Protein AF-A0A671E8W6-F1 (afdb_monomer)

Solvent-accessible surface area (backbone atoms only — not comparable to full-atom values): 4432 Å² total; per-residue (Å²): 137,54,72,69,59,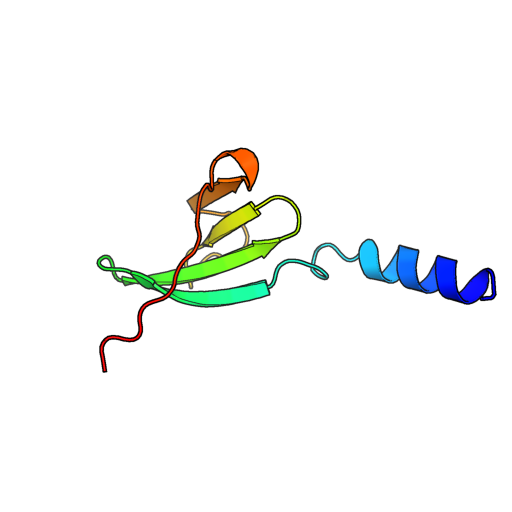57,54,51,52,52,56,54,62,64,38,98,70,54,55,58,49,75,38,86,42,74,56,101,91,46,72,31,25,39,33,37,40,96,66,27,42,29,35,20,44,75,92,40,82,89,56,65,78,44,77,44,46,54,92,79,58,87,78,89,85,86,80,86,86,123

Sequence (70 aa):
MDETEMEYLKVAQDLEMYGVNYFAIQNKKGTELLGVDALGLHIYDPENRLTPKISFPWNEIRNISYSDIG

InterPro domains:
  IPR000299 FERM domain [PS50057] (1-70)
  IPR011174 Ezrin/radixin/moesin [PTHR23281] (2-68)
  IPR011993 PH-like domain superfamily [G3DSA:2.30.29.30] (18-69)
  IPR018980 FERM, C-terminal PH-like domain [PF09380] (27-68)

pLDDT: mean 74.59, std 13.53, range [47.44, 90.88]

Nearest PDB structures (foldseek):
  4zrk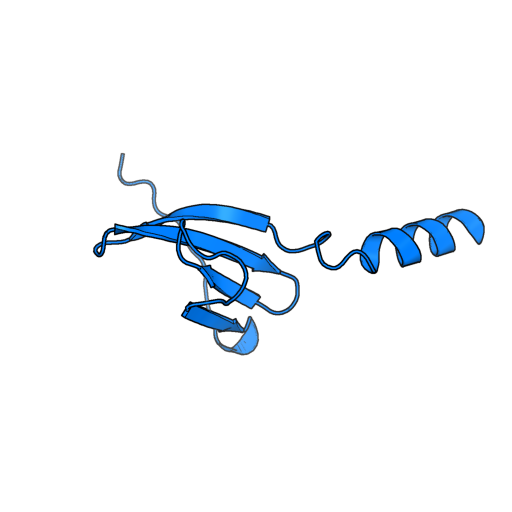-assembly3_C  TM=7.461E-01  e=1.418E-07  Mus musculus
  8ciu-assembly1_A  TM=7.959E-01  e=1.957E-06  Homo sapiens
  8cit-assembly3_C  TM=7.798E-01  e=2.081E-06  Homo sapiens
  8cit-assembly1_A  TM=7.939E-01  e=2.499E-06  Homo sapiens
  4yl8-assembly1_A  TM=7.804E-01  e=3.190E-06  Mus musculus

Radius of gyration: 15.78 Å; Cα contacts (8 Å, |Δi|>4): 84; chains: 1; bounding box: 32×28×41 Å

Structure (mmCIF, N/CA/C/O backbone):
data_AF-A0A671E8W6-F1
#
_entry.id   AF-A0A671E8W6-F1
#
loop_
_atom_site.group_PDB
_atom_site.id
_atom_site.type_symbol
_atom_site.label_atom_id
_atom_site.label_alt_id
_atom_site.label_comp_id
_atom_site.label_asym_id
_atom_site.label_entity_id
_atom_site.label_seq_id
_atom_site.pdbx_PDB_ins_code
_atom_site.Cartn_x
_atom_site.Cartn_y
_atom_site.Cartn_z
_atom_site.occupancy
_atom_site.B_iso_or_equiv
_atom_site.auth_seq_id
_atom_site.auth_comp_id
_atom_site.auth_asym_id
_atom_site.auth_atom_id
_atom_site.pdbx_PDB_model_num
ATOM 1 N N . MET A 1 1 ? 17.245 -16.101 -26.121 1.00 51.94 1 MET A N 1
ATOM 2 C CA . MET A 1 1 ? 16.624 -15.031 -25.320 1.00 51.94 1 MET A CA 1
ATOM 3 C C . MET A 1 1 ? 16.958 -13.776 -26.064 1.00 51.94 1 MET A C 1
ATOM 5 O O . MET A 1 1 ? 18.000 -13.166 -25.845 1.00 51.94 1 MET A O 1
ATOM 9 N N . ASP A 1 2 ? 16.160 -13.579 -27.096 1.00 55.00 2 ASP A N 1
ATOM 10 C CA . ASP A 1 2 ? 16.410 -12.649 -28.179 1.00 55.00 2 ASP A CA 1
ATOM 11 C C . ASP A 1 2 ? 16.179 -11.229 -27.664 1.00 55.00 2 ASP A C 1
ATOM 13 O O . ASP A 1 2 ? 15.331 -11.000 -26.802 1.00 55.00 2 ASP A O 1
ATOM 17 N N . GLU A 1 3 ? 16.942 -10.265 -28.173 1.00 62.47 3 GLU A N 1
ATOM 18 C CA . GLU A 1 3 ? 16.858 -8.848 -27.784 1.00 62.47 3 GLU A CA 1
ATOM 19 C C . GLU A 1 3 ? 15.411 -8.315 -27.821 1.00 62.47 3 GLU A C 1
ATOM 21 O O . GLU A 1 3 ? 15.007 -7.539 -26.956 1.00 62.47 3 GLU A O 1
ATOM 26 N N . THR A 1 4 ? 14.582 -8.857 -28.717 1.00 62.91 4 THR A N 1
ATOM 27 C CA . THR A 1 4 ? 13.147 -8.572 -28.844 1.00 62.91 4 THR A CA 1
ATOM 28 C C . THR A 1 4 ? 12.312 -8.968 -27.615 1.00 62.91 4 THR A C 1
ATOM 30 O O . THR A 1 4 ? 11.355 -8.274 -27.275 1.00 62.91 4 THR A O 1
ATOM 33 N N . GLU A 1 5 ? 12.663 -10.046 -26.906 1.00 60.59 5 GLU A N 1
ATOM 34 C CA . GLU A 1 5 ? 11.975 -10.450 -25.669 1.00 60.59 5 GLU A CA 1
ATOM 35 C C . GLU A 1 5 ? 12.286 -9.477 -24.519 1.00 60.59 5 GLU A C 1
ATOM 37 O O . GLU A 1 5 ? 11.409 -9.146 -23.718 1.00 60.59 5 GLU A O 1
ATOM 42 N N . MET A 1 6 ? 13.522 -8.966 -24.460 1.00 63.25 6 MET A N 1
ATOM 43 C CA . MET A 1 6 ? 13.941 -7.983 -23.455 1.00 63.25 6 MET A CA 1
ATOM 44 C C . MET A 1 6 ? 13.320 -6.603 -23.693 1.00 63.25 6 MET A C 1
ATOM 46 O O . MET A 1 6 ? 12.960 -5.922 -22.732 1.00 63.25 6 MET A O 1
ATOM 50 N N . GLU A 1 7 ? 13.158 -6.189 -24.949 1.00 60.88 7 GLU A N 1
ATOM 51 C CA . GLU A 1 7 ? 12.499 -4.922 -25.289 1.00 60.88 7 GLU A CA 1
ATOM 52 C C . GLU A 1 7 ? 10.993 -4.951 -25.001 1.00 60.88 7 GLU A C 1
ATOM 54 O O . GLU A 1 7 ? 10.451 -3.976 -24.480 1.00 60.88 7 GLU A O 1
ATOM 59 N N . TYR A 1 8 ? 10.324 -6.086 -25.228 1.00 57.28 8 TYR A N 1
ATOM 60 C CA . TYR A 1 8 ? 8.907 -6.242 -24.887 1.00 57.28 8 TYR A CA 1
ATOM 61 C C . TYR A 1 8 ? 8.667 -6.212 -23.368 1.00 57.28 8 TYR A C 1
ATOM 63 O O . TYR A 1 8 ? 7.742 -5.552 -22.893 1.00 57.28 8 TYR A O 1
ATOM 71 N N . LEU A 1 9 ? 9.530 -6.871 -22.584 1.00 56.56 9 LEU A N 1
ATOM 72 C CA . LEU A 1 9 ? 9.476 -6.828 -21.118 1.00 56.56 9 LEU A CA 1
ATOM 73 C C . LEU A 1 9 ? 9.786 -5.433 -20.561 1.00 56.56 9 LEU A C 1
ATOM 75 O O . LEU A 1 9 ? 9.149 -5.024 -19.593 1.00 56.56 9 LEU A O 1
ATOM 79 N N . LYS A 1 10 ? 10.703 -4.683 -21.187 1.00 58.72 10 LYS A N 1
ATOM 80 C CA . LYS A 1 10 ? 10.961 -3.275 -20.839 1.00 58.72 10 LYS A CA 1
ATOM 81 C C . LYS A 1 10 ? 9.724 -2.404 -21.029 1.00 58.72 10 LYS A C 1
ATOM 83 O O . LYS A 1 10 ? 9.410 -1.621 -20.146 1.00 58.72 10 LYS A O 1
ATOM 88 N N . VAL A 1 11 ? 9.007 -2.569 -22.141 1.00 57.53 11 VAL A N 1
ATOM 89 C CA . VAL A 1 11 ? 7.774 -1.811 -22.419 1.00 57.53 11 VAL A CA 1
ATOM 90 C C . VAL A 1 11 ? 6.638 -2.210 -21.471 1.00 57.53 11 VAL A C 1
ATOM 92 O O . VAL A 1 11 ? 5.892 -1.351 -21.013 1.00 57.53 11 VAL A O 1
ATOM 95 N N . ALA A 1 12 ? 6.512 -3.495 -21.132 1.00 52.44 12 ALA A N 1
ATOM 96 C CA . ALA A 1 12 ? 5.491 -3.964 -20.194 1.00 52.44 12 ALA A CA 1
ATOM 97 C C . ALA A 1 12 ? 5.756 -3.524 -18.741 1.00 52.44 12 ALA A C 1
ATOM 99 O O . ALA A 1 12 ? 4.806 -3.300 -17.997 1.00 52.44 12 ALA A O 1
ATOM 100 N N . GLN A 1 13 ? 7.024 -3.383 -18.340 1.00 49.22 13 GLN A N 1
ATOM 101 C CA . GLN A 1 13 ? 7.413 -2.841 -17.030 1.00 49.22 13 GLN A CA 1
ATOM 102 C C . GLN A 1 13 ? 7.218 -1.321 -16.916 1.00 49.22 13 GLN A C 1
ATOM 104 O O . GLN A 1 13 ? 7.136 -0.816 -15.801 1.00 49.22 13 GLN A O 1
ATOM 109 N N . ASP A 1 14 ? 7.133 -0.611 -18.043 1.00 47.62 14 ASP A N 1
ATOM 110 C CA . ASP A 1 14 ? 6.948 0.846 -18.108 1.00 47.62 14 ASP A CA 1
ATOM 111 C C . ASP A 1 14 ? 5.465 1.267 -18.065 1.00 47.62 14 ASP A C 1
ATOM 113 O O . ASP A 1 14 ? 5.151 2.450 -17.962 1.00 47.62 14 ASP A O 1
ATOM 117 N N . LEU A 1 1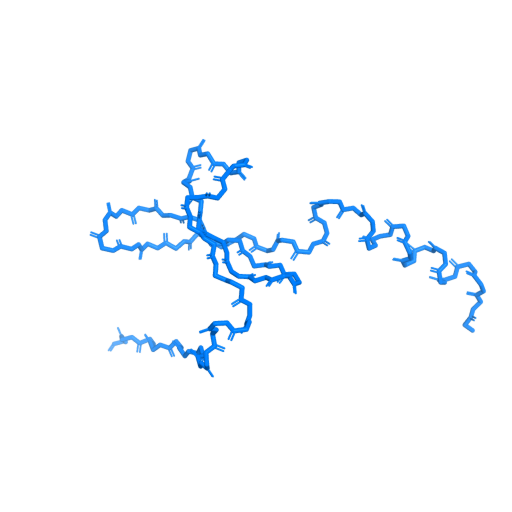5 ? 4.513 0.321 -18.110 1.00 54.81 15 LEU A N 1
ATOM 118 C CA . LEU A 1 15 ? 3.108 0.665 -17.892 1.00 54.81 15 LEU A CA 1
ATOM 119 C C . LEU A 1 15 ? 2.938 1.090 -16.426 1.00 54.81 15 LEU A C 1
ATOM 121 O O . LEU A 1 15 ? 2.993 0.262 -15.523 1.00 54.81 15 LEU A O 1
ATOM 125 N N . GLU A 1 16 ? 2.601 2.356 -16.194 1.00 49.78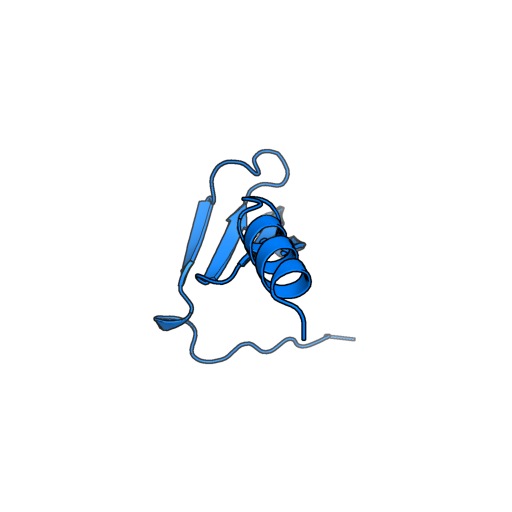 16 GLU A N 1
ATOM 126 C CA . GLU A 1 16 ? 2.279 2.942 -14.877 1.00 49.78 16 GLU A CA 1
ATOM 127 C C . GLU A 1 16 ? 1.078 2.275 -14.154 1.00 49.78 16 GLU A C 1
ATOM 129 O O . GLU A 1 16 ? 0.7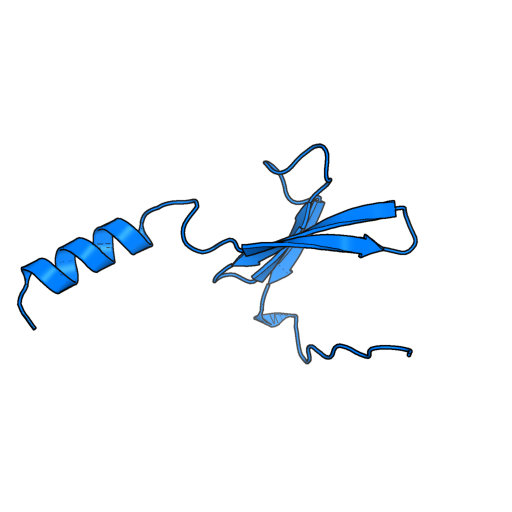09 2.656 -13.045 1.00 49.78 16 GLU A O 1
ATOM 134 N N . MET A 1 17 ? 0.465 1.251 -14.763 1.00 52.00 17 MET A N 1
ATOM 135 C CA . MET A 1 17 ? -0.564 0.375 -14.184 1.00 52.00 17 MET A CA 1
ATOM 136 C C . MET A 1 17 ? -0.144 -1.111 -14.112 1.00 52.00 17 MET A C 1
ATOM 138 O O . MET A 1 17 ? -0.885 -1.934 -13.576 1.00 52.00 17 MET A O 1
ATOM 142 N N . TYR A 1 18 ? 1.038 -1.474 -14.620 1.00 47.44 18 TYR A N 1
ATOM 143 C CA . TYR A 1 18 ? 1.653 -2.801 -14.513 1.00 47.44 18 TYR A CA 1
ATOM 144 C C . TYR A 1 18 ? 2.509 -2.848 -13.249 1.00 47.44 18 TYR A C 1
ATOM 146 O O . TYR A 1 18 ? 3.709 -2.601 -13.252 1.00 47.44 18 TYR A O 1
ATOM 154 N N . GLY A 1 19 ? 1.878 -3.148 -12.123 1.00 55.25 19 GLY A N 1
ATOM 155 C CA . GLY A 1 19 ? 2.622 -3.343 -10.882 1.00 55.25 19 GLY A CA 1
ATOM 156 C C . GLY A 1 19 ? 1.841 -2.982 -9.643 1.00 55.25 19 GLY A C 1
ATOM 157 O O . GLY A 1 19 ? 2.115 -3.571 -8.607 1.00 55.25 19 GLY A O 1
ATOM 158 N N . VAL A 1 20 ? 0.837 -2.105 -9.757 1.00 62.47 20 VAL A N 1
ATOM 159 C CA . VAL A 1 20 ? -0.060 -1.789 -8.643 1.00 62.47 20 VAL A CA 1
ATOM 160 C C . VAL A 1 20 ? -1.228 -2.773 -8.642 1.00 62.47 20 VAL A C 1
ATOM 162 O O . VAL A 1 20 ? -2.176 -2.652 -9.417 1.00 62.47 20 VAL A O 1
ATOM 165 N N . ASN A 1 21 ? -1.170 -3.768 -7.763 1.00 76.88 21 ASN A N 1
ATOM 166 C CA . ASN A 1 21 ? -2.293 -4.670 -7.535 1.00 76.88 21 ASN A CA 1
ATOM 167 C C . ASN A 1 21 ? -3.257 -4.032 -6.538 1.00 76.88 21 ASN A C 1
ATOM 169 O O . ASN A 1 21 ? -2.897 -3.831 -5.380 1.00 76.88 21 ASN A O 1
ATOM 173 N N . TYR A 1 22 ? -4.474 -3.725 -6.988 1.00 81.12 22 TYR A N 1
ATOM 174 C CA . TYR A 1 22 ? -5.522 -3.167 -6.139 1.00 81.12 22 TYR A CA 1
ATOM 175 C C . TYR A 1 22 ? -6.401 -4.273 -5.556 1.00 81.12 22 TYR A C 1
ATOM 177 O O . TYR A 1 22 ? -7.071 -5.003 -6.285 1.00 81.12 22 TYR A O 1
ATOM 185 N N . PHE A 1 23 ? -6.462 -4.333 -4.233 1.00 82.25 23 PHE A N 1
ATOM 186 C CA . PHE A 1 23 ? -7.320 -5.234 -3.477 1.00 82.25 23 PHE A CA 1
ATOM 187 C C . PHE A 1 2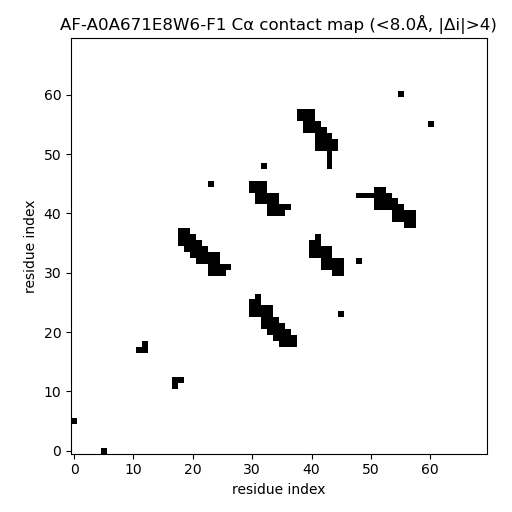3 ? -8.343 -4.422 -2.697 1.00 82.25 23 PHE A C 1
ATOM 189 O O . PHE A 1 23 ? -7.993 -3.483 -1.985 1.00 82.25 23 PHE A O 1
ATOM 196 N N . ALA A 1 24 ? -9.620 -4.779 -2.809 1.00 81.81 24 ALA A N 1
ATOM 197 C CA . ALA A 1 24 ? -10.633 -4.216 -1.930 1.00 81.81 24 ALA A CA 1
ATOM 198 C C . ALA A 1 24 ? -10.430 -4.792 -0.524 1.00 81.81 24 ALA A C 1
ATOM 200 O O . ALA A 1 24 ? -10.487 -6.006 -0.334 1.00 81.81 24 ALA A O 1
ATOM 201 N N . ILE A 1 25 ? -10.184 -3.920 0.448 1.00 82.44 25 ILE A N 1
ATOM 202 C CA . ILE A 1 25 ? -10.058 -4.279 1.858 1.00 82.44 25 ILE A CA 1
ATOM 203 C C . ILE A 1 25 ? -11.134 -3.549 2.657 1.00 82.44 25 ILE A C 1
ATOM 205 O O . ILE A 1 25 ? -11.637 -2.501 2.260 1.00 82.44 25 ILE A O 1
ATOM 209 N N . GLN A 1 26 ? -11.503 -4.094 3.806 1.00 80.12 26 GLN A N 1
ATOM 210 C CA . GLN A 1 26 ? -12.414 -3.422 4.722 1.00 80.12 26 GLN A CA 1
ATOM 211 C C . GLN A 1 26 ? -11.670 -3.167 6.024 1.00 80.12 26 GLN A C 1
ATOM 213 O O . GLN A 1 26 ? -11.223 -4.105 6.685 1.00 80.12 26 GLN A O 1
ATOM 218 N N . ASN A 1 27 ? -11.499 -1.898 6.383 1.00 71.69 27 ASN A N 1
ATOM 219 C CA . ASN A 1 27 ? -10.941 -1.529 7.675 1.00 71.69 27 ASN A CA 1
ATOM 220 C C . ASN A 1 27 ? -12.070 -1.259 8.683 1.00 71.69 27 ASN A C 1
ATOM 222 O O . ASN A 1 27 ? -13.256 -1.222 8.354 1.00 71.69 27 ASN A O 1
ATOM 226 N N . LYS A 1 28 ? -11.703 -1.005 9.943 1.00 74.06 28 LYS A N 1
ATOM 227 C CA . LYS A 1 28 ? -12.674 -0.647 10.996 1.00 74.06 28 LYS A CA 1
ATOM 228 C C . LYS A 1 28 ? -13.426 0.669 10.733 1.00 74.06 28 LYS A C 1
ATOM 230 O O . LYS A 1 28 ? -14.410 0.939 11.412 1.00 74.06 28 LYS A O 1
ATOM 235 N N . LYS A 1 29 ? -12.941 1.504 9.812 1.00 68.19 29 LYS A N 1
ATOM 236 C CA . LYS A 1 29 ? -13.519 2.800 9.436 1.00 68.19 29 LYS A CA 1
ATOM 237 C C . LYS A 1 29 ? -14.407 2.731 8.179 1.00 68.19 29 LYS A C 1
ATOM 239 O O . LYS A 1 29 ? -15.070 3.724 7.900 1.00 68.19 29 LYS A O 1
ATOM 244 N N . GLY A 1 30 ? -14.447 1.613 7.445 1.00 77.00 30 GLY A N 1
ATOM 245 C CA . GLY A 1 30 ? -15.203 1.462 6.198 1.00 77.00 30 GLY A CA 1
ATOM 246 C C . GLY A 1 30 ? -14.506 0.591 5.142 1.00 77.00 30 GLY A C 1
ATOM 247 O O . GLY A 1 30 ? -13.628 -0.214 5.445 1.00 77.00 30 GLY A O 1
ATOM 248 N N . THR A 1 31 ? -14.932 0.735 3.887 1.00 74.00 31 THR A N 1
ATOM 249 C CA . THR A 1 31 ? -14.333 0.063 2.721 1.00 74.00 31 THR A CA 1
ATOM 250 C C . THR A 1 31 ? -13.173 0.897 2.185 1.00 74.00 31 THR A C 1
ATOM 252 O O . THR A 1 31 ? -13.333 2.094 1.970 1.00 74.00 31 THR A O 1
ATOM 255 N N . GLU A 1 32 ? -12.027 0.271 1.938 1.00 84.44 32 GLU A N 1
ATOM 256 C CA . GLU A 1 32 ? -10.803 0.889 1.419 1.00 84.44 32 GLU A CA 1
ATOM 257 C C . GLU A 1 32 ? -10.215 0.042 0.276 1.00 84.44 32 GLU A C 1
ATOM 259 O O . GLU A 1 32 ? -10.618 -1.096 0.028 1.00 84.44 32 GLU A O 1
ATOM 264 N N . LEU A 1 33 ? -9.255 0.600 -0.454 1.00 87.19 33 LEU A N 1
ATOM 265 C CA . LEU A 1 33 ? -8.505 -0.096 -1.497 1.00 87.19 33 LEU A CA 1
ATOM 266 C C . LEU A 1 33 ? -7.032 -0.155 -1.104 1.00 87.19 33 LEU A C 1
ATOM 268 O O . LEU A 1 33 ? -6.423 0.872 -0.838 1.00 87.19 33 LEU A O 1
ATOM 272 N N . LEU A 1 34 ? -6.446 -1.345 -1.100 1.00 87.62 34 LEU A N 1
ATOM 273 C CA . LEU A 1 34 ? -5.017 -1.563 -0.912 1.00 87.62 34 LEU A CA 1
ATOM 274 C C . LEU A 1 34 ? -4.358 -1.715 -2.284 1.00 87.62 34 LEU A C 1
ATOM 276 O O . LEU A 1 34 ? -4.595 -2.713 -2.955 1.00 87.62 34 LEU A O 1
ATOM 280 N N . GLY A 1 35 ? -3.554 -0.748 -2.710 1.00 88.25 35 GLY A N 1
ATOM 281 C CA . GLY A 1 35 ? -2.643 -0.897 -3.841 1.00 88.25 35 GLY A CA 1
ATOM 282 C C . GLY A 1 35 ? -1.293 -1.423 -3.371 1.00 88.25 35 GLY A C 1
ATOM 283 O O . GLY A 1 35 ? -0.733 -0.922 -2.402 1.00 88.25 35 GLY A O 1
ATOM 284 N N . VAL A 1 36 ? -0.779 -2.442 -4.043 1.00 84.62 36 VAL A N 1
ATOM 285 C CA . VAL A 1 36 ? 0.525 -3.048 -3.756 1.00 84.62 36 VAL A CA 1
ATOM 286 C C . VAL A 1 36 ? 1.412 -2.859 -4.964 1.00 84.62 36 VAL A C 1
ATOM 288 O O . VAL A 1 36 ? 1.034 -3.341 -6.026 1.00 84.62 36 VAL A O 1
ATOM 291 N N . ASP A 1 37 ? 2.564 -2.218 -4.806 1.00 84.12 37 ASP A N 1
ATOM 292 C CA . ASP A 1 37 ? 3.510 -1.953 -5.889 1.00 84.12 37 ASP A CA 1
ATOM 293 C C . ASP A 1 37 ? 4.965 -2.261 -5.484 1.00 84.12 37 ASP A C 1
ATOM 295 O O . ASP A 1 37 ? 5.254 -2.738 -4.383 1.00 84.12 37 ASP A O 1
ATOM 299 N N . ALA A 1 38 ? 5.910 -2.024 -6.398 1.00 79.88 38 ALA A N 1
ATOM 300 C CA . ALA A 1 38 ? 7.327 -2.287 -6.153 1.00 79.88 38 ALA A CA 1
ATOM 301 C C . ALA A 1 38 ? 7.929 -1.406 -5.038 1.00 79.88 38 ALA A C 1
ATOM 303 O O . ALA A 1 38 ? 8.931 -1.791 -4.434 1.00 79.88 38 ALA A O 1
ATOM 304 N N . LEU A 1 39 ? 7.331 -0.249 -4.745 1.00 83.06 39 LEU A N 1
ATOM 305 C CA . LEU A 1 39 ? 7.771 0.687 -3.712 1.00 83.06 39 LEU A CA 1
ATOM 306 C C . LEU A 1 39 ? 7.156 0.373 -2.342 1.00 83.06 39 LEU A C 1
ATOM 308 O O . LEU A 1 39 ? 7.842 0.531 -1.322 1.00 83.06 39 LEU A O 1
ATOM 312 N N . GLY A 1 40 ? 5.901 -0.086 -2.292 1.00 86.75 40 GLY A N 1
ATOM 313 C CA . GLY A 1 40 ? 5.258 -0.395 -1.021 1.00 86.75 40 GLY A CA 1
ATOM 314 C C . GLY A 1 40 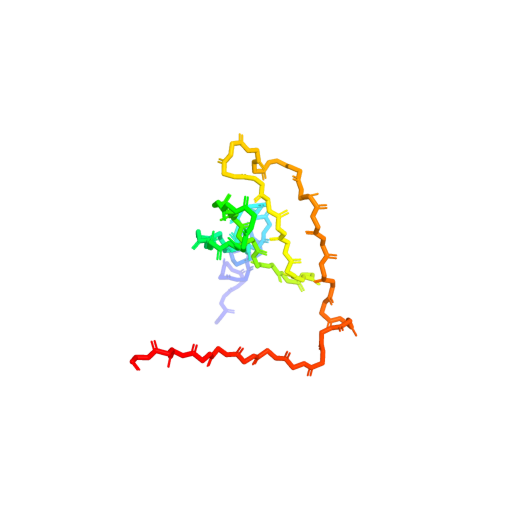? 3.795 -0.829 -1.079 1.00 86.75 40 GLY A C 1
ATOM 315 O O . GLY A 1 40 ? 3.290 -1.414 -2.037 1.00 86.75 40 GLY A O 1
ATOM 316 N N . LEU A 1 41 ? 3.119 -0.562 0.036 1.00 89.25 41 LEU A N 1
ATOM 317 C CA . LEU A 1 41 ? 1.682 -0.712 0.211 1.00 89.25 41 LEU A CA 1
ATOM 318 C C . LEU A 1 41 ? 1.038 0.666 0.303 1.00 89.25 41 LEU A C 1
ATOM 320 O O . LEU A 1 41 ? 1.457 1.513 1.086 1.00 89.25 41 LEU A O 1
ATOM 324 N N . HIS A 1 42 ? -0.046 0.866 -0.422 1.00 89.06 42 HIS A N 1
ATOM 325 C CA . HIS A 1 42 ? -0.764 2.126 -0.498 1.00 89.06 42 HIS A CA 1
ATOM 326 C C . HIS A 1 42 ? -2.245 1.906 -0.197 1.00 89.06 42 HIS A C 1
ATOM 328 O O . HIS A 1 42 ? -2.859 0.979 -0.708 1.00 89.06 42 HIS A O 1
ATOM 334 N N . ILE A 1 43 ? -2.841 2.763 0.625 1.00 88.38 43 ILE A N 1
ATOM 335 C CA . ILE A 1 43 ? -4.270 2.750 0.942 1.00 88.38 43 ILE A CA 1
ATOM 336 C C . ILE A 1 43 ? -4.943 3.887 0.188 1.00 88.38 43 ILE A C 1
ATOM 338 O O . ILE A 1 43 ? -4.537 5.042 0.306 1.00 88.38 43 ILE A O 1
ATOM 342 N N . TYR A 1 44 ? -5.998 3.565 -0.541 1.00 87.31 44 TYR A N 1
ATOM 343 C CA . TYR A 1 44 ? -6.813 4.465 -1.343 1.00 87.31 44 TYR A CA 1
ATOM 344 C C . TYR A 1 44 ? -8.267 4.403 -0.879 1.00 87.31 44 TYR A C 1
ATOM 346 O O . TYR A 1 44 ? -8.713 3.405 -0.303 1.00 87.31 44 TYR A O 1
ATOM 354 N N . ASP A 1 45 ? -9.033 5.448 -1.179 1.00 85.75 45 ASP A N 1
ATOM 355 C CA . ASP A 1 45 ? -10.484 5.364 -1.055 1.00 85.75 45 ASP A CA 1
ATOM 356 C C . ASP A 1 45 ? -11.079 4.560 -2.212 1.00 85.75 45 ASP A C 1
ATOM 358 O O . ASP A 1 45 ? -10.602 4.660 -3.347 1.00 85.75 45 ASP A O 1
ATOM 362 N N . PRO A 1 46 ? -12.193 3.846 -1.980 1.00 80.75 46 PRO A N 1
ATOM 363 C CA . PRO A 1 46 ? -12.946 3.203 -3.052 1.00 80.75 46 PRO A CA 1
ATOM 364 C C . PRO A 1 46 ? -13.400 4.209 -4.121 1.00 80.75 46 PRO A C 1
ATOM 366 O O . PRO A 1 46 ? -13.444 3.864 -5.304 1.00 80.75 46 PRO A O 1
ATOM 369 N N . GLU A 1 47 ? -13.682 5.448 -3.706 1.00 83.56 47 GLU A N 1
ATOM 370 C CA . GLU A 1 47 ? -14.109 6.556 -4.564 1.00 83.56 47 GLU A CA 1
ATOM 371 C C . GLU A 1 47 ? -12.935 7.326 -5.198 1.00 83.56 47 GLU A C 1
ATOM 373 O O . GLU A 1 47 ? -13.131 8.006 -6.203 1.00 83.56 47 GLU A O 1
ATOM 378 N N . ASN A 1 48 ? -11.712 7.216 -4.657 1.00 79.25 48 ASN A N 1
ATOM 379 C CA . ASN A 1 48 ? -10.539 7.938 -5.159 1.00 79.25 48 ASN A CA 1
ATOM 380 C C . ASN A 1 48 ? -9.275 7.062 -5.179 1.00 79.25 48 ASN A C 1
ATOM 382 O O . ASN A 1 48 ? -8.593 6.894 -4.169 1.00 79.25 48 ASN A O 1
ATOM 386 N N . ARG A 1 49 ? -8.941 6.556 -6.374 1.00 77.56 49 ARG A N 1
ATOM 387 C CA . ARG A 1 49 ? -7.785 5.674 -6.636 1.00 77.56 49 ARG A CA 1
ATOM 388 C C . ARG A 1 49 ? -6.545 6.406 -7.151 1.00 77.56 49 ARG A C 1
ATOM 390 O O . ARG A 1 49 ? -5.512 5.780 -7.348 1.00 77.56 49 ARG A O 1
ATOM 397 N N . LEU A 1 50 ? -6.657 7.710 -7.405 1.00 76.25 50 LEU A N 1
ATOM 398 C CA . LEU A 1 50 ? -5.580 8.511 -7.993 1.00 76.25 50 LEU A CA 1
ATOM 399 C C . LEU A 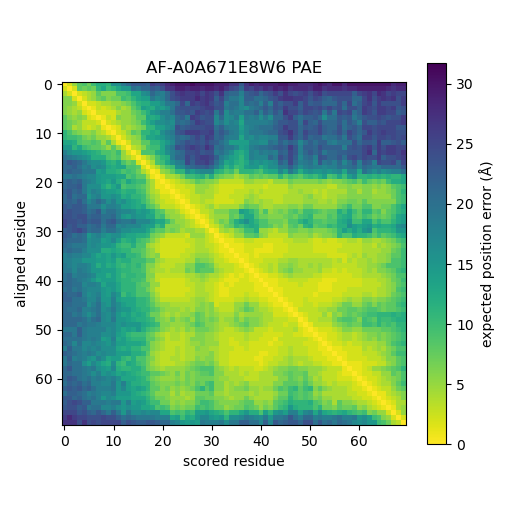1 50 ? -4.553 8.944 -6.948 1.00 76.25 50 LEU A C 1
ATOM 401 O O . LEU A 1 50 ? -3.380 9.109 -7.261 1.00 76.25 50 LEU A O 1
ATOM 405 N N . THR A 1 51 ? -4.988 9.143 -5.704 1.00 81.38 51 THR A N 1
ATOM 406 C CA . THR A 1 51 ? -4.123 9.631 -4.628 1.00 81.38 51 THR A CA 1
ATOM 407 C C . THR A 1 51 ? -4.209 8.689 -3.436 1.00 81.38 51 THR A C 1
ATOM 409 O O . THR A 1 51 ? -5.299 8.526 -2.883 1.00 81.38 51 THR A O 1
ATOM 412 N N . PRO A 1 52 ? -3.092 8.071 -3.015 1.00 85.75 52 PRO A N 1
ATOM 413 C CA . PRO A 1 52 ? -3.096 7.251 -1.817 1.00 85.75 52 PRO A CA 1
ATOM 414 C C . PRO A 1 52 ? -3.311 8.139 -0.589 1.00 85.75 52 PRO A C 1
ATOM 416 O O . PRO A 1 52 ? -2.628 9.146 -0.402 1.00 85.75 52 PRO A O 1
ATOM 419 N N . LYS A 1 53 ? -4.251 7.750 0.272 1.00 87.81 53 LYS A N 1
ATOM 420 C CA . LYS A 1 53 ? -4.452 8.347 1.597 1.00 87.81 53 LYS A CA 1
ATOM 421 C C . LYS A 1 53 ? -3.296 8.036 2.537 1.00 87.81 53 LYS A C 1
ATOM 423 O O . LYS A 1 53 ? -2.915 8.878 3.343 1.00 87.81 53 LYS A O 1
ATOM 428 N N . ILE A 1 54 ? -2.787 6.808 2.473 1.00 87.25 54 ILE A N 1
ATOM 429 C CA . ILE A 1 54 ? -1.709 6.319 3.335 1.00 87.25 54 ILE A CA 1
ATOM 430 C C . ILE A 1 54 ? -0.755 5.507 2.470 1.00 87.25 54 ILE A C 1
ATOM 432 O O . ILE A 1 54 ? -1.200 4.749 1.616 1.00 87.25 54 ILE A O 1
ATOM 436 N N . SER A 1 55 ? 0.546 5.667 2.684 1.00 90.56 55 SER A N 1
ATOM 437 C CA . SER A 1 55 ? 1.580 4.920 1.967 1.00 90.56 55 SER A CA 1
ATOM 438 C C . SER A 1 55 ? 2.568 4.341 2.968 1.00 90.56 55 SER A C 1
ATOM 440 O O . SER A 1 55 ? 3.016 5.054 3.862 1.00 90.56 55 SER A O 1
ATOM 442 N N . PHE A 1 56 ? 2.895 3.066 2.807 1.00 89.44 56 PHE A N 1
ATOM 443 C CA . PHE A 1 56 ? 3.837 2.313 3.621 1.00 89.44 56 PHE A CA 1
ATOM 444 C C . PHE A 1 56 ? 4.932 1.751 2.709 1.00 89.44 56 PHE A C 1
ATOM 446 O O . PHE A 1 56 ? 4.690 0.770 2.003 1.00 89.44 56 PHE A O 1
ATOM 453 N N . PRO A 1 57 ? 6.131 2.346 2.690 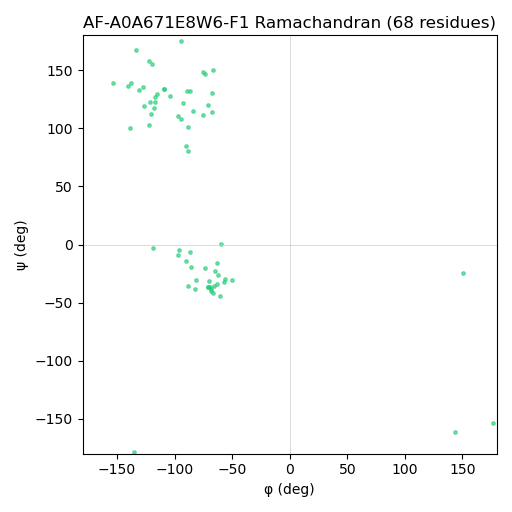1.00 90.88 57 PRO A N 1
ATOM 454 C CA . PRO A 1 57 ? 7.251 1.794 1.947 1.00 90.88 57 PRO A CA 1
ATOM 455 C C . PRO A 1 57 ? 7.704 0.469 2.566 1.00 90.88 57 PRO A C 1
ATOM 457 O O . PRO A 1 57 ? 7.646 0.279 3.785 1.00 90.88 57 PRO A O 1
ATOM 460 N N . TRP A 1 58 ? 8.241 -0.433 1.743 1.00 86.75 58 TRP A N 1
ATOM 461 C CA . TRP A 1 58 ? 8.704 -1.748 2.212 1.00 86.75 58 TRP A CA 1
ATOM 462 C C . TRP A 1 58 ? 9.738 -1.677 3.341 1.00 86.75 58 TRP A C 1
ATOM 464 O O . TRP A 1 58 ? 9.759 -2.544 4.207 1.00 86.75 58 TRP A O 1
ATOM 474 N N . ASN A 1 59 ? 10.549 -0.616 3.382 1.00 87.25 59 ASN A N 1
ATOM 475 C CA . ASN A 1 59 ? 11.545 -0.400 4.434 1.00 87.25 59 ASN A CA 1
ATOM 476 C C . ASN A 1 59 ? 10.931 -0.257 5.844 1.00 87.25 59 ASN A C 1
ATOM 478 O O . ASN A 1 59 ? 11.581 -0.560 6.841 1.00 87.25 59 ASN A O 1
ATOM 482 N N . GLU A 1 60 ? 9.679 0.195 5.946 1.00 88.25 60 GLU A N 1
ATOM 483 C CA . GLU A 1 60 ? 8.976 0.349 7.228 1.00 88.25 60 GLU A CA 1
ATOM 484 C C . GLU A 1 60 ? 8.210 -0.919 7.637 1.00 88.25 60 GLU A C 1
ATOM 486 O O . GLU A 1 60 ? 7.813 -1.075 8.796 1.00 88.25 60 GLU A O 1
ATOM 491 N N . ILE A 1 61 ? 8.028 -1.860 6.710 1.00 86.44 61 ILE A N 1
ATOM 492 C CA . ILE A 1 61 ? 7.247 -3.075 6.922 1.00 86.44 61 ILE A CA 1
ATOM 493 C C . ILE A 1 61 ? 8.180 -4.206 7.354 1.00 86.44 61 ILE A C 1
ATOM 495 O O . ILE A 1 61 ? 8.933 -4.767 6.565 1.00 86.44 61 ILE A O 1
ATOM 499 N N . ARG A 1 62 ? 8.104 -4.582 8.634 1.00 87.44 62 ARG A N 1
ATOM 500 C CA . ARG A 1 62 ? 8.903 -5.691 9.184 1.00 87.44 62 ARG A CA 1
ATOM 501 C C . ARG A 1 62 ? 8.315 -7.071 8.931 1.00 87.44 62 ARG A C 1
ATOM 503 O O . ARG A 1 62 ? 9.068 -8.019 8.750 1.00 87.44 62 ARG A O 1
ATOM 510 N N . ASN A 1 63 ? 6.995 -7.203 9.006 1.00 84.69 63 ASN A N 1
ATOM 511 C CA . ASN A 1 63 ? 6.322 -8.485 8.851 1.00 84.69 63 ASN A CA 1
ATOM 512 C C . ASN A 1 63 ? 4.901 -8.263 8.336 1.00 84.69 63 ASN A C 1
ATOM 514 O O . ASN A 1 63 ? 4.212 -7.357 8.803 1.00 84.69 63 ASN A O 1
ATOM 518 N N . ILE A 1 64 ? 4.462 -9.110 7.411 1.00 81.50 64 ILE A N 1
ATOM 519 C CA . ILE A 1 64 ? 3.099 -9.111 6.879 1.00 81.50 64 ILE A CA 1
ATOM 520 C C . ILE A 1 64 ? 2.530 -10.491 7.161 1.00 81.50 64 ILE A C 1
ATOM 522 O O . ILE A 1 64 ? 3.102 -11.502 6.761 1.00 81.50 64 ILE A O 1
ATOM 526 N N . SER A 1 65 ? 1.419 -10.533 7.880 1.00 82.69 65 SER A N 1
ATOM 527 C CA . SER A 1 65 ? 0.731 -11.771 8.226 1.00 82.69 65 SER A CA 1
ATOM 528 C C . SER A 1 65 ? -0.769 -11.549 8.134 1.00 82.69 65 SER A C 1
ATOM 530 O O . SER A 1 65 ? -1.273 -10.529 8.602 1.00 82.69 65 SER A O 1
ATOM 532 N N . TYR A 1 66 ? -1.465 -12.512 7.541 1.00 79.56 66 TYR A N 1
ATOM 533 C CA . TYR A 1 66 ? -2.918 -12.555 7.459 1.00 79.56 66 TYR A CA 1
ATOM 534 C C . TYR A 1 66 ? -3.429 -13.678 8.363 1.00 79.56 66 TYR A C 1
ATOM 536 O O . TYR A 1 66 ? -2.886 -14.783 8.331 1.00 79.56 66 TYR A O 1
ATOM 544 N N . SER A 1 67 ? -4.462 -13.390 9.153 1.00 78.50 67 SER A N 1
ATOM 545 C CA . SER A 1 67 ? -5.151 -14.375 9.984 1.00 78.50 67 SER A CA 1
ATOM 546 C C . SER A 1 67 ? -6.614 -14.414 9.566 1.00 78.50 67 SER A C 1
ATOM 548 O O . SER A 1 67 ? -7.335 -13.439 9.779 1.00 78.50 67 SER A O 1
ATOM 550 N N . ASP A 1 68 ? -7.040 -15.531 8.984 1.00 78.69 68 ASP A N 1
ATOM 551 C CA . ASP A 1 68 ? -8.456 -15.824 8.784 1.00 78.69 68 ASP A CA 1
ATOM 552 C C . ASP A 1 68 ? -9.042 -16.232 10.139 1.00 78.69 68 ASP A C 1
ATOM 554 O O . ASP A 1 68 ? -8.647 -17.245 10.720 1.00 78.69 68 ASP A O 1
ATOM 558 N N . ILE A 1 69 ? -9.908 -15.390 10.699 1.00 62.25 69 ILE A N 1
ATOM 559 C CA . ILE A 1 69 ? -10.672 -15.746 11.896 1.00 62.25 69 ILE A CA 1
ATOM 560 C C . ILE A 1 69 ? -11.936 -16.429 11.377 1.00 62.25 69 ILE A C 1
ATOM 562 O O . ILE A 1 69 ? -12.969 -15.780 11.214 1.00 62.25 69 ILE A O 1
ATOM 566 N N . GLY A 1 70 ? -11.786 -17.708 11.029 1.00 53.53 70 GLY A N 1
ATOM 567 C CA . GLY A 1 70 ? -12.894 -18.626 10.769 1.00 53.53 70 GLY A CA 1
ATOM 568 C C . GLY A 1 70 ? -13.666 -18.970 12.035 1.00 53.53 70 GLY A C 1
ATOM 569 O O . GLY A 1 70 ? -13.034 -19.047 13.116 1.00 53.53 70 GLY A O 1
#

Secondary structure (DSSP, 8-state):
--HHHHHHHHHHHT-TTSS-EEEEEEETTEEEEEEE-SSEEEEEBTTB-SS-SEEEEGGG----------

Organism: Rhinolophus ferrumequinum (NCBI:txid59479)

Foldseek 3Di:
DDPVVVVVVVVLVPPPPNFFDWDWDADPVGIWIWTQGPQFIFIGHPVGPPDGPDTDGPVNDPDDDDDDPD

Mean predicted aligned error: 10.95 Å